Protein AF-A0A645HBQ5-F1 (afdb_monomer_lite)

Radius of gyration: 15.93 Å; chains: 1; bounding box: 27×38×36 Å

Structure (mmCIF, N/CA/C/O backbone):
data_AF-A0A645HBQ5-F1
#
_entry.id   AF-A0A645HBQ5-F1
#
loop_
_atom_site.group_PDB
_atom_site.id
_atom_site.type_symbol
_atom_site.label_atom_id
_atom_site.label_alt_id
_atom_site.label_comp_id
_atom_site.label_asym_id
_atom_site.label_entity_id
_atom_site.label_seq_id
_atom_site.pdbx_PDB_ins_code
_atom_site.Cartn_x
_atom_site.Cartn_y
_atom_site.Cartn_z
_atom_site.occupancy
_atom_site.B_iso_or_equiv
_atom_site.auth_seq_id
_atom_site.auth_comp_id
_atom_site.auth_asym_id
_atom_site.auth_atom_id
_atom_site.pdbx_PDB_model_num
ATOM 1 N N . MET A 1 1 ? 4.918 -25.906 -10.681 1.00 47.19 1 MET A N 1
ATOM 2 C CA . MET A 1 1 ? 4.212 -24.873 -11.464 1.00 47.19 1 MET A CA 1
ATOM 3 C C . MET A 1 1 ? 5.041 -23.609 -11.314 1.00 47.19 1 MET A C 1
ATOM 5 O O . MET A 1 1 ? 5.262 -23.195 -10.185 1.00 47.19 1 MET A O 1
ATOM 9 N N . CYS A 1 2 ? 5.682 -23.144 -12.386 1.00 52.06 2 CYS A N 1
ATOM 10 C CA . CYS A 1 2 ? 6.537 -21.955 -12.367 1.00 52.06 2 CYS A CA 1
ATOM 11 C C . CYS A 1 2 ? 5.652 -20.816 -12.865 1.00 52.06 2 CYS A C 1
ATOM 13 O O . CYS A 1 2 ? 5.261 -20.820 -14.026 1.00 52.06 2 CYS A O 1
ATOM 15 N N . TRP A 1 3 ? 5.195 -19.967 -11.951 1.00 64.06 3 TRP A N 1
ATOM 16 C CA . TRP A 1 3 ? 4.083 -19.050 -12.212 1.00 64.06 3 TRP A CA 1
ATOM 17 C C . TRP A 1 3 ? 4.535 -17.693 -12.785 1.00 64.06 3 TRP A C 1
ATOM 19 O O . TRP A 1 3 ? 3.702 -16.895 -13.190 1.00 64.06 3 TRP A O 1
ATOM 29 N N . LEU A 1 4 ? 5.846 -17.464 -12.861 1.00 69.75 4 LEU A N 1
ATOM 30 C CA . LEU A 1 4 ? 6.494 -16.337 -13.526 1.00 69.75 4 LEU A CA 1
ATOM 31 C C . LEU A 1 4 ? 7.733 -16.885 -14.235 1.00 69.75 4 LEU A C 1
ATOM 33 O O . LEU A 1 4 ? 8.627 -17.417 -13.573 1.00 69.75 4 LEU A O 1
ATOM 37 N N . ASP A 1 5 ? 7.791 -16.779 -15.563 1.00 77.31 5 ASP A N 1
ATOM 38 C CA . ASP A 1 5 ? 9.018 -17.057 -16.309 1.00 77.31 5 ASP A CA 1
ATOM 39 C C . ASP A 1 5 ? 9.833 -15.755 -16.407 1.00 77.31 5 ASP A C 1
ATOM 41 O O . ASP A 1 5 ? 9.405 -14.828 -17.103 1.00 77.31 5 ASP A O 1
ATOM 45 N N . PRO A 1 6 ? 11.007 -15.653 -15.752 1.00 77.25 6 PRO A N 1
ATOM 46 C CA . PRO A 1 6 ? 11.861 -14.466 -15.827 1.00 77.25 6 PRO A CA 1
ATOM 47 C C . PRO A 1 6 ? 12.404 -14.193 -17.241 1.00 77.25 6 PRO A C 1
ATOM 49 O O . PRO A 1 6 ? 13.023 -13.155 -17.464 1.00 77.25 6 PRO A O 1
ATOM 52 N N . LYS A 1 7 ? 12.191 -15.109 -18.194 1.00 81.94 7 LYS A N 1
ATOM 53 C CA . LYS A 1 7 ? 12.522 -14.958 -19.615 1.00 81.94 7 LYS A CA 1
ATOM 54 C C . LYS A 1 7 ? 11.294 -14.695 -20.493 1.00 81.94 7 LYS A C 1
ATOM 56 O O . LYS A 1 7 ? 11.398 -14.804 -21.715 1.00 81.94 7 LYS A O 1
ATOM 61 N N . SER A 1 8 ? 10.148 -14.352 -19.898 1.00 83.12 8 SER A N 1
ATOM 62 C CA . SER A 1 8 ? 8.954 -13.938 -20.644 1.00 83.12 8 SER A CA 1
ATOM 63 C C . SER A 1 8 ? 9.287 -12.774 -21.580 1.00 83.12 8 SER A C 1
ATOM 65 O O . SER A 1 8 ? 9.999 -11.843 -21.207 1.00 83.12 8 SER A O 1
ATOM 67 N N . THR A 1 9 ? 8.776 -12.829 -22.809 1.00 85.38 9 THR A N 1
ATOM 68 C CA . THR A 1 9 ? 9.001 -11.797 -23.831 1.00 85.38 9 THR A CA 1
ATOM 69 C C . THR A 1 9 ? 7.677 -11.130 -24.190 1.00 85.38 9 THR A C 1
ATOM 71 O O . THR A 1 9 ? 6.640 -11.788 -24.222 1.00 85.38 9 THR A O 1
ATOM 74 N N . GLY A 1 10 ? 7.696 -9.820 -24.430 1.00 86.94 10 GLY A N 1
ATOM 7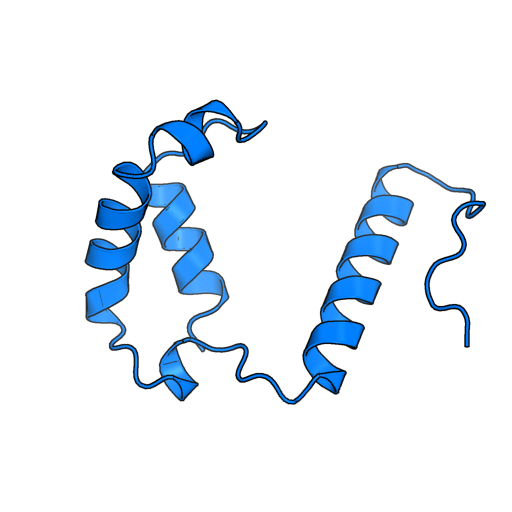5 C CA . GLY A 1 10 ? 6.495 -9.031 -24.699 1.00 86.94 10 GLY A CA 1
ATOM 76 C C . GLY A 1 10 ? 6.738 -7.536 -24.504 1.00 86.94 10 GLY A C 1
ATOM 77 O O . GLY A 1 10 ? 7.866 -7.108 -24.257 1.00 86.94 10 GLY A O 1
ATOM 78 N N . SER A 1 11 ? 5.679 -6.737 -24.621 1.00 92.50 11 SER A N 1
ATOM 79 C CA . SER A 1 11 ? 5.702 -5.317 -24.250 1.00 92.50 11 SER A CA 1
ATOM 80 C C . SER A 1 11 ? 5.868 -5.147 -22.741 1.00 92.50 11 SER A C 1
ATOM 82 O O . SER A 1 11 ? 5.315 -5.946 -21.985 1.00 92.50 11 SER A O 1
ATOM 84 N N . THR A 1 12 ? 6.522 -4.068 -22.305 1.00 90.12 12 THR A N 1
ATOM 85 C CA . THR A 1 12 ? 6.660 -3.723 -20.881 1.00 90.12 12 THR A CA 1
ATOM 86 C C . THR A 1 12 ? 5.317 -3.701 -20.153 1.00 90.12 12 THR A C 1
ATOM 88 O O . THR A 1 12 ? 5.227 -4.268 -19.071 1.00 90.12 12 THR A O 1
ATOM 91 N N . ASP A 1 13 ? 4.274 -3.129 -20.762 1.00 92.06 13 ASP A N 1
ATOM 92 C CA . ASP A 1 13 ? 2.939 -3.045 -20.154 1.00 92.06 13 ASP A CA 1
ATOM 93 C C . ASP A 1 13 ? 2.342 -4.440 -19.927 1.00 92.06 13 ASP A C 1
ATOM 95 O O . ASP A 1 13 ? 2.031 -4.802 -18.800 1.00 92.06 13 ASP A O 1
ATOM 99 N N . GLY A 1 14 ? 2.317 -5.285 -20.963 1.00 90.19 14 GLY A N 1
ATOM 100 C CA . GLY A 1 14 ? 1.852 -6.670 -20.825 1.00 90.19 14 GLY A CA 1
ATOM 101 C C . GLY A 1 14 ? 2.668 -7.514 -19.834 1.00 90.19 14 GLY A C 1
ATOM 102 O O . GLY A 1 14 ? 2.109 -8.361 -19.145 1.00 90.19 14 GLY A O 1
ATOM 103 N N . LEU A 1 15 ? 3.980 -7.283 -19.717 1.00 91.06 15 LEU A N 1
ATOM 104 C CA . LEU A 1 15 ? 4.806 -7.940 -18.694 1.00 91.06 15 LEU A CA 1
ATOM 105 C C . LEU A 1 15 ? 4.500 -7.417 -17.280 1.00 91.06 15 LEU A C 1
ATOM 107 O O . LEU A 1 15 ? 4.552 -8.191 -16.325 1.00 91.06 15 LEU A O 1
ATOM 111 N N . CYS A 1 16 ? 4.179 -6.128 -17.144 1.00 91.25 16 CYS A N 1
ATOM 112 C CA . CYS A 1 16 ? 3.751 -5.516 -15.888 1.00 91.25 16 CYS A CA 1
ATOM 113 C C . CYS A 1 16 ? 2.414 -6.108 -15.420 1.00 91.25 16 CYS A C 1
ATOM 115 O O . CYS A 1 16 ? 2.318 -6.555 -14.278 1.00 91.25 16 CYS A O 1
ATOM 117 N N . ASP A 1 17 ? 1.432 -6.203 -16.319 1.00 90.88 17 ASP A N 1
ATOM 118 C CA . ASP A 1 17 ? 0.121 -6.797 -16.033 1.00 90.88 17 ASP A CA 1
ATOM 119 C C . ASP A 1 17 ? 0.258 -8.266 -15.610 1.00 90.88 17 ASP A C 1
ATOM 121 O O . ASP A 1 17 ? -0.259 -8.663 -14.567 1.00 90.88 17 ASP A O 1
ATOM 125 N N . LEU A 1 18 ? 1.061 -9.054 -16.341 1.00 90.56 18 LEU A N 1
ATOM 126 C CA . LEU A 1 18 ? 1.361 -10.446 -15.977 1.00 90.56 18 LEU A CA 1
ATOM 127 C C . LEU A 1 18 ? 1.966 -10.571 -14.572 1.00 90.56 18 LEU A C 1
ATOM 129 O O . LEU A 1 18 ? 1.652 -11.509 -13.837 1.00 90.56 18 LEU A O 1
ATOM 133 N N . PHE A 1 19 ? 2.848 -9.645 -14.193 1.00 90.31 19 PHE A N 1
ATOM 134 C CA . PHE A 1 19 ? 3.452 -9.641 -12.865 1.00 90.31 19 PHE A CA 1
ATOM 135 C C . PHE A 1 19 ? 2.434 -9.290 -11.771 1.00 90.31 19 PHE A C 1
ATOM 137 O O . PHE A 1 19 ? 2.409 -9.948 -10.728 1.00 90.31 19 PHE A O 1
ATOM 144 N N . ILE A 1 20 ? 1.580 -8.291 -12.010 1.00 92.25 20 ILE A N 1
ATOM 145 C CA . ILE A 1 20 ? 0.519 -7.885 -11.079 1.00 92.25 20 ILE A CA 1
ATOM 146 C C . ILE A 1 20 ? -0.474 -9.034 -10.872 1.00 92.25 20 ILE A C 1
ATOM 148 O O . ILE A 1 20 ? -0.733 -9.413 -9.727 1.00 92.25 20 ILE A O 1
ATOM 152 N N . ASP A 1 21 ? -0.953 -9.648 -11.955 1.00 91.12 21 ASP A N 1
ATOM 153 C CA . ASP A 1 21 ? -1.869 -10.791 -11.905 1.00 91.12 21 ASP A CA 1
ATOM 154 C C . ASP A 1 21 ? -1.256 -11.968 -11.148 1.00 91.12 21 ASP A C 1
ATOM 156 O O . ASP A 1 21 ? -1.927 -12.653 -10.370 1.00 91.12 21 ASP A O 1
ATOM 160 N N . HIS A 1 22 ? 0.039 -12.215 -11.345 1.00 90.38 22 HIS A N 1
ATOM 161 C CA . HIS A 1 22 ? 0.733 -13.259 -10.611 1.00 90.38 22 HIS A CA 1
ATOM 162 C C . HIS A 1 22 ? 0.738 -12.992 -9.098 1.00 90.38 22 HIS A C 1
ATOM 164 O O . HIS A 1 22 ? 0.407 -13.885 -8.313 1.00 90.38 22 HIS A O 1
ATOM 170 N N . MET A 1 23 ? 1.088 -11.770 -8.690 1.00 91.69 23 MET A N 1
ATOM 171 C CA . MET A 1 23 ? 1.098 -11.376 -7.281 1.00 91.69 23 MET A CA 1
ATOM 172 C C . MET A 1 23 ? -0.300 -11.467 -6.662 1.00 91.69 23 MET A C 1
ATOM 174 O O . MET A 1 23 ? -0.433 -11.990 -5.555 1.00 91.69 23 MET A O 1
ATOM 178 N N . GLN A 1 24 ? -1.341 -11.042 -7.386 1.00 90.88 24 GLN A N 1
ATOM 179 C CA . GLN A 1 24 ? -2.728 -11.155 -6.932 1.00 90.88 24 GLN A CA 1
ATOM 180 C C . GLN A 1 24 ? -3.124 -12.620 -6.705 1.00 90.88 24 GLN A C 1
ATOM 182 O O . GLN A 1 24 ? -3.564 -12.975 -5.614 1.00 90.88 24 GLN A O 1
ATOM 187 N N . ASN A 1 25 ? -2.863 -13.498 -7.679 1.00 90.75 25 ASN A N 1
ATOM 188 C CA . ASN A 1 25 ? -3.149 -14.931 -7.553 1.00 90.75 25 ASN A CA 1
ATOM 189 C C . ASN A 1 25 ? -2.410 -15.581 -6.373 1.00 90.75 25 ASN A C 1
ATOM 191 O O . ASN A 1 25 ? -2.937 -16.495 -5.734 1.00 90.75 25 ASN A O 1
ATOM 195 N N . HIS A 1 26 ? -1.180 -15.140 -6.090 1.00 91.50 26 HIS A N 1
ATOM 196 C CA . HIS A 1 26 ? -0.419 -15.631 -4.945 1.00 91.50 26 HIS A CA 1
ATOM 197 C C . HIS A 1 26 ? -1.045 -15.191 -3.616 1.00 91.50 26 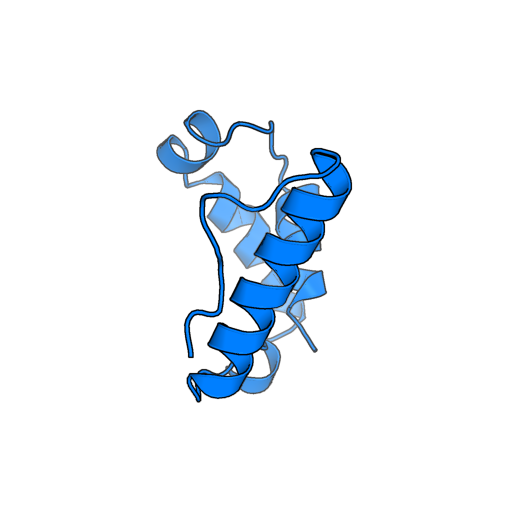HIS A C 1
ATOM 199 O O . HIS A 1 26 ? -1.175 -16.006 -2.701 1.00 91.50 26 HIS A O 1
ATOM 205 N N . LEU A 1 27 ? -1.470 -13.928 -3.521 1.00 91.69 27 LEU A N 1
ATOM 206 C CA . LEU A 1 27 ? -2.164 -13.401 -2.347 1.00 91.69 27 LEU A CA 1
ATOM 207 C C . LEU A 1 27 ? -3.492 -14.128 -2.110 1.00 91.69 27 LEU A C 1
ATOM 209 O O . LEU A 1 27 ? -3.748 -14.542 -0.979 1.00 91.69 27 LEU A O 1
ATOM 213 N N . ASP A 1 28 ? -4.276 -14.384 -3.156 1.00 90.38 28 ASP A N 1
ATOM 214 C CA . ASP A 1 28 ? -5.558 -15.093 -3.044 1.00 90.38 28 ASP A CA 1
ATOM 215 C C . ASP A 1 28 ? -5.387 -16.530 -2.515 1.00 90.38 28 ASP A C 1
ATOM 217 O O . ASP A 1 28 ? -6.221 -17.039 -1.766 1.00 90.38 28 ASP A O 1
ATOM 221 N N . GLN A 1 29 ? -4.270 -17.184 -2.849 1.00 91.94 29 GLN A N 1
ATOM 222 C CA . GLN A 1 29 ? -3.940 -18.537 -2.378 1.00 91.94 29 GLN A CA 1
ATOM 223 C C . GLN A 1 29 ? -3.260 -18.564 -1.003 1.00 91.94 29 GLN A C 1
ATOM 225 O O . GLN A 1 29 ? -3.134 -19.631 -0.401 1.00 91.94 29 GLN A O 1
ATOM 230 N N . SER A 1 30 ? -2.804 -17.416 -0.497 1.00 93.31 30 SER A N 1
ATOM 231 C CA . SER A 1 30 ? -2.031 -17.337 0.749 1.00 93.31 30 SER A CA 1
ATOM 232 C C . SER A 1 30 ? -2.868 -17.571 2.013 1.00 93.31 30 SER A C 1
ATOM 234 O O . SER A 1 30 ?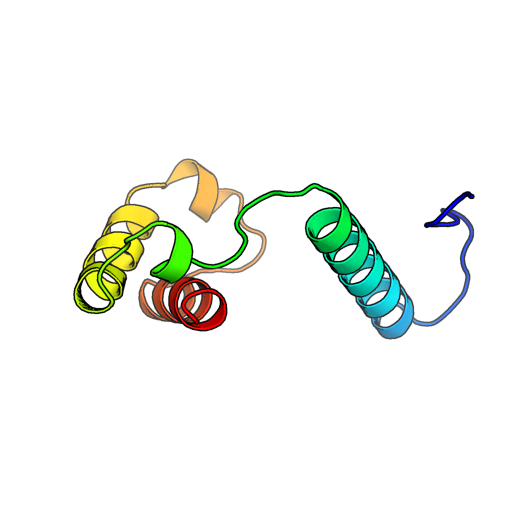 -2.314 -17.896 3.062 1.00 93.31 30 SER A O 1
ATOM 236 N N . GLY A 1 31 ? -4.193 -17.399 1.927 1.00 91.75 31 GLY A N 1
ATOM 237 C CA . GLY A 1 31 ? -5.099 -17.430 3.080 1.00 91.75 31 GLY A CA 1
ATOM 238 C C . GLY A 1 31 ? -5.057 -16.165 3.946 1.00 91.75 31 GLY A C 1
ATOM 239 O O . GLY A 1 31 ? -5.656 -16.144 5.021 1.00 91.75 31 GLY A O 1
ATOM 240 N N . LEU A 1 32 ? -4.353 -15.117 3.506 1.00 93.31 32 LEU A N 1
ATOM 241 C CA . LEU A 1 32 ? -4.352 -13.814 4.164 1.00 93.31 32 LEU A CA 1
ATOM 242 C C . LEU A 1 32 ? -5.684 -13.088 3.952 1.00 93.31 32 LEU A C 1
ATOM 244 O O . LEU A 1 32 ? -6.335 -13.219 2.919 1.00 93.31 32 LEU A O 1
ATOM 248 N N . ILE A 1 33 ? -6.058 -12.266 4.929 1.00 93.50 33 ILE A N 1
ATOM 249 C CA . ILE A 1 33 ? -7.171 -11.330 4.785 1.00 93.50 33 ILE A CA 1
A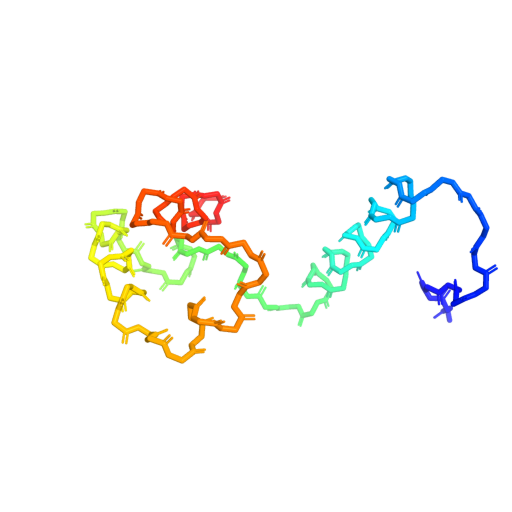TOM 250 C C . ILE A 1 33 ? -6.658 -10.124 3.992 1.00 93.50 33 ILE A C 1
ATOM 252 O O . ILE A 1 33 ? -5.770 -9.411 4.456 1.00 93.50 33 ILE A O 1
ATOM 256 N N . LEU A 1 34 ? -7.200 -9.916 2.791 1.00 93.06 34 LEU A N 1
ATOM 257 C CA . LEU A 1 34 ? -6.708 -8.906 1.843 1.00 93.06 34 LEU A CA 1
ATOM 258 C C . LEU A 1 34 ? -7.488 -7.584 1.880 1.00 93.06 34 LEU A C 1
ATOM 260 O O . LEU A 1 34 ? -7.098 -6.626 1.215 1.00 93.06 34 LEU A O 1
ATOM 264 N N . LYS A 1 35 ? -8.590 -7.525 2.636 1.00 94.19 35 LYS A N 1
ATOM 265 C CA . LYS A 1 35 ? -9.472 -6.356 2.728 1.00 94.19 35 LYS A CA 1
ATOM 266 C C . LYS A 1 35 ? -9.442 -5.746 4.120 1.00 94.19 35 LYS A C 1
ATOM 268 O O . LYS A 1 35 ? -9.502 -6.455 5.124 1.00 94.19 35 LYS A O 1
ATOM 273 N N . LEU A 1 36 ? -9.393 -4.418 4.190 1.00 94.94 36 LEU A N 1
ATOM 274 C CA . LEU A 1 36 ? -9.341 -3.700 5.470 1.00 94.94 36 LEU A CA 1
ATOM 275 C C . LEU A 1 36 ? -10.624 -3.887 6.289 1.00 94.94 36 LEU A C 1
ATOM 277 O O . LEU A 1 36 ? -10.560 -4.012 7.513 1.00 94.94 36 LEU A O 1
ATOM 281 N N . LYS A 1 37 ? -11.783 -3.960 5.626 1.00 94.62 37 LYS A N 1
ATOM 282 C CA . LYS A 1 37 ? -13.072 -4.210 6.282 1.00 94.62 37 LYS A CA 1
ATOM 283 C C . LYS A 1 37 ? -13.092 -5.544 7.030 1.00 94.62 37 LYS A C 1
ATOM 285 O O . LYS A 1 37 ? -13.575 -5.602 8.160 1.00 94.62 37 LYS A O 1
ATOM 290 N N . ASP A 1 38 ? -12.523 -6.586 6.433 1.00 94.31 38 ASP A N 1
ATOM 291 C CA . ASP A 1 38 ? -12.440 -7.922 7.033 1.00 94.31 38 ASP A CA 1
ATOM 292 C C . ASP A 1 38 ? -11.435 -7.974 8.198 1.00 94.31 38 ASP A C 1
ATOM 294 O O . ASP A 1 38 ? -11.536 -8.825 9.080 1.00 94.31 38 ASP A O 1
ATOM 298 N N . LEU A 1 39 ? -10.508 -7.012 8.252 1.00 93.38 39 LEU A N 1
ATOM 299 C CA . LEU A 1 39 ? -9.614 -6.758 9.386 1.00 93.38 39 LEU A CA 1
ATOM 300 C C . LEU A 1 39 ? -10.230 -5.837 10.450 1.00 93.38 39 LEU A C 1
ATOM 302 O O . LEU A 1 39 ? -9.522 -5.370 11.341 1.00 93.38 39 LEU A O 1
ATOM 306 N N . THR A 1 40 ? -11.538 -5.572 10.393 1.00 93.44 40 THR A N 1
ATOM 307 C CA . THR A 1 40 ? -12.272 -4.696 11.327 1.00 93.44 40 THR A CA 1
ATOM 308 C C . THR A 1 40 ? -11.804 -3.238 11.338 1.00 93.44 40 THR A C 1
ATOM 310 O O . THR A 1 40 ? -12.053 -2.513 12.301 1.00 93.44 40 THR A O 1
ATOM 313 N N . VAL A 1 41 ? -11.166 -2.775 10.258 1.00 94.12 41 VAL A N 1
ATOM 314 C CA . VAL A 1 41 ? -10.790 -1.366 10.109 1.00 94.12 41 VAL A CA 1
ATOM 315 C C . VAL A 1 41 ? -12.038 -0.540 9.753 1.00 94.12 41 VAL A C 1
ATOM 317 O O . VAL A 1 41 ? -12.705 -0.823 8.751 1.00 94.12 41 VAL A O 1
ATOM 320 N N . PRO A 1 42 ? -12.379 0.494 10.538 1.00 94.31 42 PRO A N 1
ATOM 321 C CA . PRO A 1 42 ? -13.473 1.406 10.216 1.00 94.31 42 PRO A CA 1
ATOM 322 C C . PRO A 1 42 ? -13.179 2.246 8.963 1.00 94.31 42 PRO A C 1
ATOM 324 O O . PRO A 1 42 ? -12.061 2.721 8.784 1.00 94.31 42 PRO A O 1
ATOM 327 N N . GLU A 1 43 ? -14.182 2.512 8.121 1.00 93.00 43 GLU A N 1
ATOM 328 C CA . GLU A 1 43 ? -14.004 3.342 6.911 1.00 93.00 43 GLU A CA 1
ATOM 329 C C . GLU A 1 43 ? -13.581 4.783 7.239 1.00 93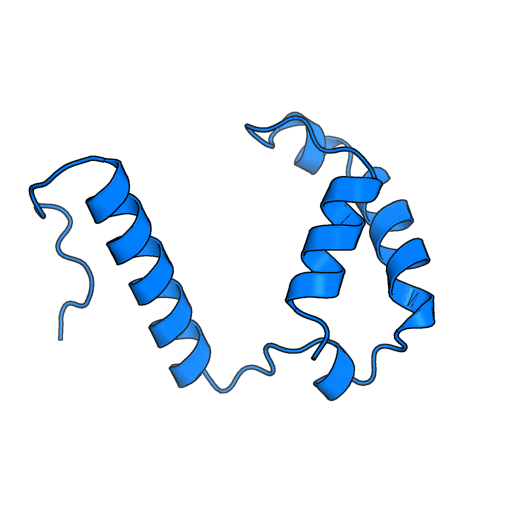.00 43 GLU A C 1
ATOM 331 O O . GLU A 1 43 ? -12.787 5.399 6.537 1.00 93.00 43 GLU A O 1
ATOM 336 N N . ASN A 1 44 ? -14.048 5.327 8.363 1.00 93.50 44 ASN A N 1
ATOM 337 C CA . ASN A 1 44 ? -13.651 6.663 8.805 1.00 93.50 44 ASN A CA 1
ATOM 338 C C . ASN A 1 44 ? -12.187 6.740 9.280 1.00 93.50 44 ASN A C 1
ATOM 340 O O . ASN A 1 44 ? -11.686 7.842 9.486 1.00 93.50 44 ASN A O 1
ATOM 344 N N . MET A 1 45 ? -11.494 5.607 9.457 1.00 94.94 45 MET A N 1
ATOM 345 C CA . MET A 1 45 ? -10.058 5.601 9.756 1.00 94.94 45 MET A CA 1
ATOM 346 C C . MET A 1 45 ? -9.183 5.770 8.513 1.00 94.94 45 MET A C 1
ATOM 348 O O . MET A 1 45 ? -7.991 6.028 8.667 1.00 94.94 45 MET A O 1
ATOM 352 N N . LEU A 1 46 ? -9.728 5.660 7.295 1.00 95.44 46 LEU A N 1
ATOM 353 C CA . LEU A 1 46 ? -8.919 5.740 6.074 1.00 95.44 46 LEU A CA 1
ATOM 354 C C . LEU A 1 46 ? -8.174 7.078 5.949 1.00 95.44 46 LEU A C 1
ATOM 356 O O . LEU A 1 46 ? -7.007 7.096 5.561 1.00 95.44 46 LEU A O 1
ATOM 360 N N . ASP A 1 47 ? -8.805 8.184 6.353 1.00 95.56 47 ASP A N 1
ATOM 361 C CA . ASP A 1 47 ? -8.176 9.511 6.339 1.00 95.56 47 ASP A CA 1
ATOM 362 C C . ASP A 1 47 ? -7.016 9.608 7.341 1.00 95.56 47 ASP A C 1
ATOM 364 O O . ASP A 1 47 ? -5.971 10.193 7.040 1.00 95.56 47 ASP A O 1
ATOM 368 N N . GLN A 1 48 ? -7.173 8.988 8.516 1.00 96.31 48 GLN A N 1
ATOM 369 C CA . GLN A 1 48 ? -6.118 8.920 9.525 1.00 96.31 48 GLN A CA 1
ATOM 370 C C . GLN A 1 48 ? -4.957 8.046 9.042 1.00 96.31 48 GLN A C 1
ATOM 372 O O . GLN A 1 48 ? -3.811 8.474 9.117 1.00 96.31 48 GLN A O 1
ATOM 377 N N . LEU A 1 49 ? -5.236 6.866 8.480 1.00 96.19 49 LEU A N 1
ATOM 378 C CA . LEU A 1 49 ? -4.210 5.977 7.924 1.00 96.19 49 LEU A CA 1
ATOM 379 C C . LEU A 1 49 ? -3.424 6.648 6.791 1.00 96.19 49 LEU A C 1
ATOM 381 O O . LEU A 1 49 ? -2.205 6.492 6.705 1.00 96.19 49 LEU A O 1
ATOM 385 N N . ALA A 1 50 ? -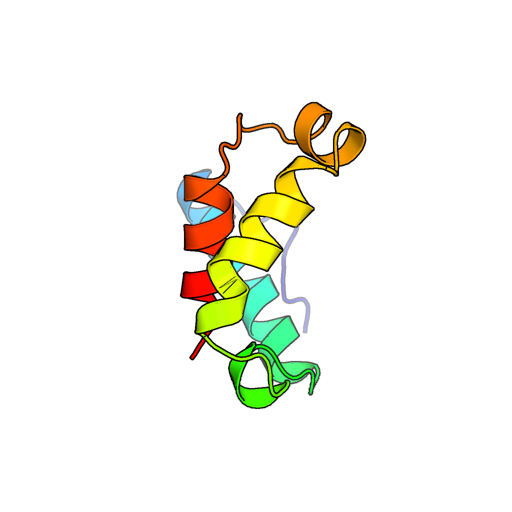4.102 7.423 5.939 1.00 96.31 50 ALA A N 1
ATOM 386 C CA . ALA A 1 50 ? -3.461 8.212 4.893 1.00 96.31 50 ALA A CA 1
ATOM 387 C C . ALA A 1 50 ? -2.563 9.315 5.476 1.00 96.31 50 ALA A C 1
ATOM 389 O O . ALA A 1 50 ? -1.444 9.507 5.002 1.00 96.31 50 ALA A O 1
ATOM 390 N N . SER A 1 51 ? -3.016 10.007 6.526 1.00 96.25 51 SER A N 1
ATOM 391 C CA . SER A 1 51 ? -2.199 10.991 7.247 1.00 96.25 51 SER A CA 1
ATOM 392 C C . SER A 1 51 ? -0.971 10.342 7.899 1.00 96.25 51 SER A C 1
ATOM 394 O O . SER A 1 51 ? 0.140 10.854 7.774 1.00 96.25 51 SER A O 1
ATOM 396 N N . ASP A 1 52 ? -1.141 9.190 8.546 1.00 96.19 52 ASP A N 1
ATOM 397 C CA . ASP A 1 52 ? -0.056 8.459 9.209 1.00 96.19 52 ASP A CA 1
ATOM 398 C C . ASP A 1 52 ? 0.960 7.904 8.197 1.00 96.19 52 ASP A C 1
ATOM 400 O O . ASP A 1 52 ? 2.165 7.875 8.468 1.00 96.19 52 ASP A O 1
ATOM 404 N N . ALA A 1 53 ? 0.511 7.533 6.993 1.00 95.38 53 ALA A N 1
ATOM 405 C CA . ALA A 1 53 ? 1.396 7.144 5.898 1.00 95.38 53 ALA A CA 1
ATOM 406 C C . ALA A 1 53 ? 2.349 8.284 5.492 1.00 95.38 53 ALA A C 1
ATOM 408 O O . ALA A 1 53 ? 3.503 8.019 5.152 1.00 95.38 53 ALA A O 1
ATOM 409 N N . MET A 1 54 ? 1.918 9.548 5.598 1.00 95.38 54 MET A N 1
ATOM 410 C CA . MET A 1 54 ? 2.764 10.712 5.297 1.00 95.38 54 MET A CA 1
ATOM 411 C C . MET A 1 54 ? 3.907 10.906 6.307 1.00 95.38 54 MET A C 1
ATOM 413 O O . MET A 1 54 ? 4.897 11.571 6.004 1.00 95.38 54 MET A O 1
ATOM 417 N N . LEU A 1 55 ? 3.826 10.281 7.487 1.00 96.19 55 LEU A N 1
ATOM 418 C CA . LEU A 1 55 ? 4.904 10.299 8.481 1.00 96.19 55 LEU A CA 1
ATOM 419 C C . LEU A 1 55 ? 6.057 9.347 8.118 1.00 96.19 55 LEU A C 1
ATOM 421 O O . LEU A 1 55 ? 7.142 9.440 8.697 1.00 96.19 55 LEU A O 1
ATOM 425 N N . GLN A 1 56 ? 5.865 8.452 7.142 1.00 94.94 56 GLN A N 1
ATOM 426 C CA . GLN A 1 56 ? 6.865 7.473 6.705 1.00 94.94 56 GLN A CA 1
ATOM 427 C C . GLN A 1 56 ? 7.882 8.083 5.729 1.00 94.94 56 GLN A C 1
ATOM 429 O O . GLN A 1 56 ? 8.033 7.643 4.589 1.00 94.94 56 GLN A O 1
ATOM 434 N N . THR A 1 57 ? 8.625 9.090 6.187 1.00 89.31 57 THR A N 1
ATOM 435 C CA . THR A 1 57 ? 9.520 9.920 5.357 1.00 89.31 57 THR A CA 1
ATOM 436 C C . THR A 1 57 ? 10.522 9.115 4.531 1.00 89.31 57 THR A C 1
ATOM 438 O O . THR A 1 57 ? 10.689 9.375 3.342 1.00 89.31 57 THR A O 1
ATOM 441 N N . ARG A 1 58 ? 11.156 8.093 5.120 1.00 95.06 58 ARG A N 1
ATOM 442 C CA . ARG A 1 58 ? 12.124 7.247 4.407 1.00 95.06 58 ARG A CA 1
ATOM 443 C C . ARG A 1 58 ? 11.467 6.392 3.325 1.00 95.06 58 ARG A C 1
ATOM 445 O O . ARG A 1 58 ? 12.094 6.143 2.300 1.00 95.06 58 ARG A O 1
ATOM 452 N N . LEU A 1 59 ? 10.244 5.917 3.549 1.00 92.38 59 LEU A N 1
ATOM 453 C CA . LEU A 1 59 ? 9.516 5.130 2.555 1.00 92.38 59 LEU A CA 1
ATOM 454 C C . LEU A 1 59 ? 9.104 6.024 1.387 1.00 92.38 59 LEU A C 1
ATOM 456 O O . LEU A 1 59 ? 9.343 5.659 0.243 1.00 92.38 59 LEU A O 1
ATOM 460 N N . LEU A 1 60 ? 8.573 7.213 1.682 1.00 93.06 60 LEU A N 1
ATOM 461 C CA . LEU A 1 60 ? 8.149 8.188 0.675 1.00 93.06 60 LEU A CA 1
ATOM 462 C C . LEU A 1 60 ? 9.324 8.670 -0.183 1.00 93.06 60 LEU A C 1
ATOM 464 O O . LEU A 1 60 ? 9.215 8.682 -1.400 1.00 93.06 60 LEU A O 1
ATOM 468 N N . GLN A 1 61 ? 10.479 8.961 0.425 1.00 93.25 61 GLN A N 1
ATOM 469 C CA . GLN A 1 61 ? 11.697 9.342 -0.307 1.00 93.25 61 GLN A CA 1
ATOM 470 C C . GLN A 1 61 ? 12.241 8.234 -1.220 1.00 93.25 61 GLN A C 1
ATOM 472 O O . GLN A 1 61 ? 12.896 8.533 -2.212 1.00 93.25 61 GLN A O 1
ATOM 477 N N . ASN A 1 62 ? 12.018 6.963 -0.869 1.00 94.56 62 ASN A N 1
ATOM 478 C CA . ASN A 1 62 ? 12.437 5.822 -1.687 1.00 94.56 62 ASN A CA 1
ATOM 479 C C . ASN A 1 62 ? 11.339 5.349 -2.648 1.00 94.56 62 ASN A C 1
ATOM 481 O O . ASN A 1 62 ? 11.562 4.395 -3.397 1.00 94.56 62 ASN A O 1
ATOM 485 N N . ASN A 1 63 ? 10.158 5.968 -2.625 1.00 92.62 63 ASN A N 1
ATOM 486 C CA . ASN A 1 63 ? 9.105 5.635 -3.562 1.00 92.62 63 ASN A CA 1
ATOM 487 C C . ASN A 1 63 ? 9.446 6.272 -4.918 1.00 92.62 63 ASN A C 1
ATOM 489 O O . ASN A 1 63 ? 9.669 7.478 -4.978 1.00 92.62 63 ASN A O 1
ATOM 493 N N . PRO A 1 64 ? 9.506 5.500 -6.018 1.00 93.19 64 PRO A N 1
ATOM 494 C CA . PRO A 1 64 ? 9.804 6.055 -7.339 1.00 93.19 64 PRO A CA 1
ATOM 495 C C . PRO A 1 64 ? 8.735 7.035 -7.845 1.00 93.19 64 PRO A C 1
ATOM 497 O O . PRO A 1 64 ? 8.974 7.725 -8.835 1.00 93.19 64 PRO A O 1
ATOM 500 N N . ARG A 1 65 ? 7.554 7.070 -7.213 1.00 93.25 65 ARG A N 1
ATOM 501 C CA . ARG A 1 65 ? 6.497 8.044 -7.485 1.00 93.25 65 ARG A CA 1
ATOM 502 C C . ARG A 1 65 ? 6.338 8.971 -6.288 1.00 93.25 65 ARG A C 1
ATOM 504 O O . ARG A 1 65 ? 6.200 8.495 -5.160 1.00 93.25 65 ARG A O 1
ATOM 511 N N . ASP A 1 66 ? 6.290 10.272 -6.562 1.00 92.69 66 ASP A N 1
ATOM 512 C CA . ASP A 1 66 ? 5.868 11.258 -5.573 1.00 92.69 66 ASP A CA 1
ATOM 513 C C . ASP A 1 66 ? 4.431 10.943 -5.146 1.00 92.69 66 ASP A C 1
ATOM 515 O O . ASP A 1 66 ? 3.549 10.769 -5.987 1.00 92.69 66 ASP A O 1
ATOM 519 N N . LEU A 1 67 ? 4.221 10.833 -3.836 1.00 94.38 67 LEU A N 1
ATOM 520 C CA . LEU A 1 67 ? 2.951 10.453 -3.225 1.00 94.38 67 LEU A CA 1
ATOM 521 C C . LEU A 1 67 ? 2.489 11.567 -2.296 1.00 94.38 67 LEU A C 1
ATOM 523 O O . LEU A 1 67 ? 3.219 11.964 -1.383 1.00 94.38 67 LEU A O 1
ATOM 527 N N . ILE A 1 68 ? 1.262 12.035 -2.504 1.00 94.62 68 ILE A N 1
ATOM 528 C CA . ILE A 1 68 ? 0.572 12.928 -1.573 1.00 94.62 68 ILE A CA 1
ATOM 529 C C . ILE A 1 68 ? -0.444 12.148 -0.730 1.00 94.62 68 ILE A C 1
ATOM 531 O O . ILE A 1 68 ? -0.783 11.000 -1.017 1.00 94.62 68 ILE A O 1
ATOM 535 N N . GLN A 1 69 ? -0.964 12.777 0.329 1.00 94.88 69 GLN A N 1
ATOM 536 C CA . GLN A 1 69 ? -1.930 12.144 1.238 1.00 94.88 69 GLN A CA 1
ATOM 537 C C . GLN A 1 69 ? -3.155 11.584 0.497 1.00 94.88 69 GLN A C 1
ATOM 539 O O . GLN A 1 69 ? -3.654 10.518 0.850 1.00 94.88 69 GLN A O 1
ATOM 544 N N . GLN A 1 70 ? -3.624 12.290 -0.535 1.00 95.69 70 GLN A N 1
ATOM 545 C CA . GLN A 1 70 ? -4.766 11.864 -1.340 1.00 95.69 70 GLN A CA 1
ATOM 546 C C . GLN A 1 70 ? -4.494 10.538 -2.066 1.00 95.69 70 GLN A C 1
ATOM 548 O O . GLN A 1 70 ? -5.333 9.643 -2.016 1.00 95.69 70 GLN A O 1
ATOM 553 N N . ASP A 1 71 ? -3.303 10.364 -2.643 1.00 95.81 71 ASP A N 1
ATOM 554 C CA . ASP A 1 71 ? -2.913 9.118 -3.310 1.00 95.81 71 ASP A CA 1
ATOM 555 C C . ASP A 1 71 ? -2.873 7.949 -2.310 1.00 95.81 71 ASP A C 1
ATOM 557 O O . ASP A 1 71 ? -3.366 6.855 -2.581 1.00 95.81 71 ASP A O 1
ATOM 561 N N . ALA A 1 72 ? -2.339 8.183 -1.104 1.00 95.25 72 ALA A N 1
ATOM 562 C CA . ALA A 1 72 ? -2.326 7.174 -0.044 1.00 95.25 72 ALA A CA 1
ATOM 563 C C . ALA A 1 72 ? -3.748 6.785 0.392 1.00 95.25 72 ALA A C 1
ATOM 565 O O . ALA A 1 72 ? -4.038 5.605 0.600 1.00 95.25 72 ALA A O 1
ATOM 566 N N . ARG A 1 73 ? -4.653 7.766 0.493 1.00 96.50 73 ARG A N 1
ATOM 567 C CA . ARG A 1 73 ? -6.071 7.530 0.789 1.00 96.50 73 ARG A CA 1
ATOM 568 C C . ARG A 1 73 ? -6.729 6.674 -0.292 1.00 96.50 73 ARG A C 1
ATOM 570 O O . ARG A 1 73 ? -7.474 5.756 0.039 1.00 96.50 73 ARG A O 1
ATOM 577 N N . GLU A 1 74 ? -6.450 6.948 -1.562 1.00 96.62 74 GLU A N 1
ATOM 578 C CA . GLU A 1 74 ? -6.971 6.169 -2.691 1.00 96.62 74 GLU A CA 1
ATOM 579 C C . GLU A 1 74 ? -6.476 4.720 -2.667 1.00 96.62 74 GLU A C 1
ATOM 581 O O . GLU A 1 74 ? -7.272 3.805 -2.884 1.00 96.62 74 GLU A O 1
ATOM 586 N N . ILE A 1 75 ? -5.210 4.491 -2.298 1.00 95.12 75 ILE A N 1
ATOM 587 C CA . ILE A 1 75 ? -4.664 3.140 -2.103 1.00 95.12 75 ILE A CA 1
ATOM 588 C C . ILE A 1 75 ? -5.429 2.400 -0.999 1.00 95.12 75 ILE A C 1
ATOM 590 O O . ILE A 1 75 ? -5.868 1.271 -1.215 1.00 95.12 75 ILE A O 1
ATOM 594 N N . TYR A 1 76 ? -5.637 3.024 0.165 1.00 96.12 76 TYR A N 1
ATOM 595 C CA . TYR A 1 76 ? -6.396 2.391 1.247 1.00 96.12 76 TYR A CA 1
ATOM 596 C C . TYR A 1 76 ? -7.868 2.153 0.880 1.00 96.12 76 TYR A C 1
ATOM 598 O O . TYR A 1 76 ? -8.427 1.112 1.228 1.00 96.12 76 TYR A O 1
ATOM 606 N N . GLN A 1 77 ? -8.489 3.075 0.141 1.00 96.25 77 GLN A N 1
ATOM 607 C CA . GLN A 1 77 ? -9.853 2.915 -0.360 1.00 96.25 77 GLN A CA 1
ATOM 608 C C . GLN A 1 77 ? -9.966 1.729 -1.331 1.00 96.25 77 GLN A C 1
ATOM 610 O O . GLN A 1 77 ? -10.935 0.974 -1.253 1.00 96.25 77 GLN A O 1
ATOM 615 N N . ALA A 1 78 ? -8.980 1.535 -2.214 1.00 95.06 78 ALA A N 1
ATOM 616 C CA . ALA A 1 78 ? -8.973 0.454 -3.202 1.00 95.06 78 ALA A CA 1
ATOM 617 C C . ALA A 1 78 ? -8.970 -0.950 -2.565 1.00 95.06 78 ALA A C 1
ATOM 619 O O . ALA A 1 78 ? -9.492 -1.901 -3.150 1.00 95.06 78 ALA A O 1
ATOM 620 N N . ILE A 1 79 ? -8.428 -1.080 -1.350 1.00 93.81 79 ILE A N 1
ATOM 621 C CA . ILE A 1 79 ? -8.385 -2.338 -0.589 1.00 93.81 79 ILE A CA 1
ATOM 622 C C . ILE A 1 79 ? -9.394 -2.383 0.570 1.00 93.81 79 ILE A C 1
ATOM 624 O O . ILE A 1 79 ? -9.311 -3.268 1.423 1.00 93.81 79 ILE A O 1
ATOM 628 N N . TYR A 1 80 ? -10.347 -1.446 0.638 1.00 94.25 80 TYR A N 1
ATOM 629 C CA . TYR A 1 80 ? -11.272 -1.376 1.770 1.00 94.25 80 TYR A CA 1
ATOM 630 C C . TYR A 1 80 ? -12.291 -2.525 1.790 1.00 94.25 80 TYR A C 1
ATOM 632 O O . TYR A 1 80 ? -12.398 -3.217 2.805 1.00 94.25 80 TYR A O 1
ATOM 640 N N . ALA A 1 81 ? -13.016 -2.723 0.684 1.00 85.44 81 ALA A N 1
ATOM 641 C CA . ALA A 1 81 ? -14.130 -3.668 0.553 1.00 85.44 81 ALA A CA 1
ATOM 642 C C . ALA A 1 81 ? -13.828 -4.812 -0.417 1.00 85.44 81 ALA A C 1
ATOM 644 O O . ALA A 1 81 ? -13.086 -4.585 -1.404 1.00 85.44 81 ALA A O 1
#

Foldseek 3Di:
DPQDDPPDDDDPVVNVVSVVVSVVVVVVVVPDDQAVVVVVHDLVCLLVQLVVVVVPVVVCVPPPDNDDSVNSSVVNVVRHD

Sequence (81 aa):
MCWLDPKSTGSTDGLCDLFIDHMQNHLDQSGLILKLKDLTVPENMLDQLASDAMLQTRLLQNNPRDLIQQDAREIYQAIYA

pLDDT: mean 90.86, std 8.56, range [47.19, 96.62]

Secondary structure (DSSP, 8-state):
-----TT--S-HHHHHHHHHHHHHHHHHHTT----TTTTT--GGGHHHHHHHHTT-HHHHHT-SS---HHHHHHHHHHTT-

Organism: NCBI:txid1076179